Protein AF-A0A973CRM1-F1 (afdb_monomer)

Mean predicted aligned error: 4.82 Å

Structure (mmCIF, N/CA/C/O backbone):
data_AF-A0A973CRM1-F1
#
_entry.id   AF-A0A973CRM1-F1
#
loop_
_atom_site.group_PDB
_atom_site.id
_atom_site.type_symbol
_atom_site.label_atom_id
_atom_site.label_alt_id
_atom_site.label_comp_id
_atom_site.label_asym_id
_atom_site.label_entity_id
_atom_site.label_seq_id
_atom_site.pdbx_PDB_ins_code
_atom_site.Cartn_x
_atom_site.Cartn_y
_atom_site.Cartn_z
_atom_site.occupancy
_atom_site.B_iso_or_equiv
_atom_site.auth_seq_id
_atom_site.auth_comp_id
_atom_site.auth_asym_id
_atom_site.auth_atom_id
_atom_site.pdbx_PDB_model_num
ATOM 1 N N . MET A 1 1 ? 0.501 -9.979 -8.959 1.00 90.75 1 MET A N 1
ATOM 2 C CA . MET A 1 1 ? -0.566 -9.301 -8.193 1.00 90.75 1 MET A CA 1
ATOM 3 C C . MET A 1 1 ? -1.864 -10.057 -8.409 1.00 90.75 1 MET A C 1
ATOM 5 O O . MET A 1 1 ? -2.179 -10.363 -9.556 1.00 90.75 1 MET A O 1
ATOM 9 N N . THR A 1 2 ? -2.584 -10.391 -7.340 1.00 94.94 2 THR A N 1
ATOM 10 C CA . THR A 1 2 ? -3.886 -11.075 -7.420 1.00 94.94 2 THR A CA 1
ATOM 11 C C . THR A 1 2 ? -4.929 -10.308 -6.618 1.00 94.94 2 THR A C 1
ATOM 13 O O . THR A 1 2 ? -4.632 -9.878 -5.505 1.00 94.94 2 THR A O 1
ATOM 16 N N . LEU A 1 3 ? -6.136 -10.173 -7.158 1.00 96.88 3 LEU A N 1
ATOM 17 C CA . LEU A 1 3 ? -7.294 -9.588 -6.485 1.00 96.88 3 LEU A CA 1
ATOM 18 C C . LEU A 1 3 ? -8.355 -10.677 -6.326 1.00 96.88 3 LEU A C 1
ATOM 20 O O . LEU A 1 3 ? -8.736 -11.301 -7.315 1.00 96.88 3 LEU A O 1
ATOM 24 N N . ASP A 1 4 ? -8.776 -10.944 -5.092 1.00 97.25 4 ASP A N 1
ATOM 25 C CA . ASP A 1 4 ? -9.767 -11.980 -4.760 1.00 97.25 4 ASP A CA 1
ATOM 26 C C . ASP A 1 4 ? -9.421 -13.353 -5.362 1.00 97.25 4 ASP A C 1
ATOM 28 O O . ASP A 1 4 ? -10.245 -14.043 -5.958 1.00 97.25 4 ASP A O 1
ATOM 32 N N . GLY A 1 5 ? -8.139 -13.720 -5.268 1.00 94.75 5 GLY A N 1
ATOM 33 C CA . GLY A 1 5 ? -7.596 -14.968 -5.814 1.00 94.75 5 GLY A CA 1
ATOM 34 C C . GLY A 1 5 ? -7.393 -14.978 -7.333 1.00 94.75 5 GLY A C 1
ATOM 35 O O . GLY A 1 5 ? -6.774 -15.903 -7.853 1.00 94.75 5 GLY A O 1
ATOM 36 N N . LYS A 1 6 ? -7.841 -13.949 -8.062 1.00 95.00 6 LYS A N 1
ATOM 37 C CA . LYS A 1 6 ? -7.686 -13.852 -9.519 1.00 95.00 6 LYS A CA 1
ATOM 38 C C . LYS A 1 6 ? -6.436 -13.064 -9.883 1.00 95.00 6 LYS A C 1
ATOM 40 O O . LYS A 1 6 ? -6.210 -11.961 -9.384 1.00 95.00 6 LYS A O 1
ATOM 45 N N . VAL A 1 7 ? -5.621 -13.610 -10.785 1.00 92.69 7 VAL A N 1
ATOM 46 C CA . VAL A 1 7 ? -4.457 -12.901 -11.334 1.00 92.69 7 VAL A CA 1
ATOM 47 C C . VAL A 1 7 ? -4.932 -11.697 -12.141 1.00 92.69 7 VAL A C 1
ATOM 49 O O . VAL A 1 7 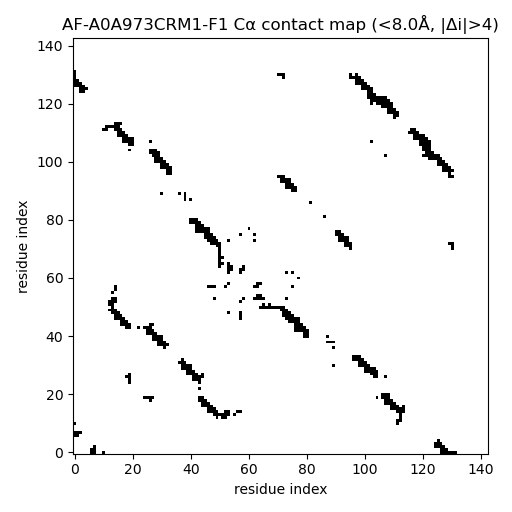? -5.780 -11.818 -13.026 1.00 92.69 7 VAL A O 1
ATOM 52 N N . LEU A 1 8 ? -4.379 -10.525 -11.836 1.00 89.75 8 LEU A N 1
ATOM 53 C CA . LEU A 1 8 ? -4.665 -9.319 -12.602 1.00 89.75 8 LEU A CA 1
ATOM 54 C C . LEU A 1 8 ? -3.885 -9.343 -13.917 1.00 89.75 8 LEU A C 1
ATOM 56 O O . LEU A 1 8 ? -2.675 -9.557 -13.923 1.00 89.75 8 LEU A O 1
ATOM 60 N N . LYS A 1 9 ? -4.582 -9.088 -15.031 1.00 84.69 9 LYS A N 1
ATOM 61 C CA . LYS A 1 9 ? -3.980 -9.057 -16.377 1.00 84.69 9 LYS A CA 1
ATOM 62 C C . LYS A 1 9 ? -2.989 -7.907 -16.558 1.00 84.69 9 LYS A C 1
ATOM 64 O O . LYS A 1 9 ? -2.057 -8.020 -17.340 1.00 84.69 9 LYS A O 1
ATOM 69 N N . THR A 1 10 ? -3.213 -6.792 -15.863 1.00 80.06 10 THR A N 1
ATOM 70 C CA . THR A 1 10 ? -2.265 -5.675 -15.824 1.00 80.06 10 THR A CA 1
ATOM 71 C C . THR A 1 10 ? -1.511 -5.710 -14.504 1.00 80.06 10 THR A C 1
ATOM 73 O O . THR A 1 10 ? -2.127 -5.730 -13.437 1.00 80.06 10 THR A O 1
ATOM 76 N N . LEU A 1 11 ? -0.186 -5.676 -14.592 1.00 84.56 11 LEU A N 1
ATOM 77 C CA . LEU A 1 11 ? 0.708 -5.475 -13.460 1.00 84.56 11 LEU A CA 1
ATOM 78 C C . LEU A 1 11 ? 1.280 -4.050 -13.525 1.00 84.56 11 LEU A C 1
ATOM 80 O O . LEU A 1 11 ? 1.528 -3.583 -14.637 1.00 84.56 11 LEU A O 1
ATOM 84 N N . PRO A 1 12 ? 1.477 -3.375 -12.378 1.00 86.44 12 PRO A N 1
ATOM 85 C CA . PRO A 1 12 ? 2.142 -2.076 -12.344 1.00 86.44 12 PRO A CA 1
ATOM 86 C C . PRO A 1 12 ? 3.594 -2.205 -12.804 1.00 86.44 12 PRO A C 1
ATOM 88 O O . PRO A 1 12 ? 4.301 -3.127 -12.379 1.00 86.44 12 PRO A O 1
ATOM 91 N N . LEU A 1 13 ? 4.042 -1.261 -13.625 1.00 88.12 13 LEU A N 1
ATOM 92 C CA . LEU A 1 13 ? 5.458 -1.057 -13.905 1.00 88.12 13 LEU A CA 1
ATOM 93 C C . LEU A 1 13 ? 6.133 -0.320 -12.743 1.00 88.12 13 LEU A C 1
ATOM 95 O O . LEU A 1 13 ? 7.209 -0.717 -12.297 1.00 88.12 13 LEU A O 1
ATOM 99 N N . ASN A 1 14 ? 5.485 0.725 -12.233 1.00 92.50 14 ASN A N 1
ATOM 100 C CA . ASN A 1 14 ? 6.048 1.682 -11.291 1.00 92.50 14 ASN A CA 1
ATOM 101 C C . ASN A 1 14 ? 5.419 1.539 -9.910 1.00 92.50 14 ASN A C 1
ATOM 103 O O . ASN A 1 14 ? 6.094 1.187 -8.941 1.00 92.50 14 ASN A O 1
ATOM 107 N N . ASP A 1 15 ? 4.129 1.821 -9.795 1.00 93.94 15 ASP A N 1
ATOM 108 C CA . ASP A 1 15 ? 3.473 1.906 -8.500 1.00 93.94 15 ASP A CA 1
ATOM 109 C C . ASP A 1 15 ? 1.968 1.660 -8.579 1.00 93.94 15 ASP A C 1
ATOM 111 O O . ASP A 1 15 ? 1.344 1.621 -9.643 1.00 93.94 15 ASP A O 1
ATOM 115 N N . ILE A 1 16 ? 1.393 1.422 -7.403 1.00 96.00 16 ILE A N 1
ATOM 116 C CA . ILE A 1 16 ? -0.043 1.477 -7.197 1.00 96.00 16 ILE A CA 1
ATOM 117 C C . ILE A 1 16 ? -0.372 2.364 -6.004 1.00 96.00 16 ILE A C 1
ATOM 119 O O . ILE A 1 16 ? 0.334 2.359 -4.990 1.00 96.00 16 ILE A O 1
ATOM 123 N N . LEU A 1 17 ? -1.502 3.055 -6.101 1.00 97.62 17 LEU A N 1
ATOM 124 C CA . LEU A 1 17 ? -2.141 3.739 -4.985 1.00 97.62 17 LEU A CA 1
ATOM 125 C C . LEU A 1 17 ? -3.449 3.033 -4.650 1.00 97.62 17 LEU A C 1
ATOM 127 O O . LEU A 1 17 ? -4.316 2.876 -5.506 1.00 97.62 17 LEU A O 1
ATOM 131 N N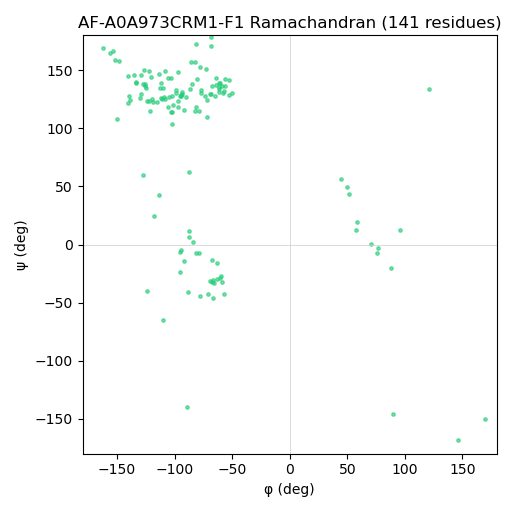 . ILE A 1 18 ? -3.616 2.654 -3.389 1.00 98.25 18 ILE A N 1
ATOM 132 C CA . ILE A 1 18 ? -4.893 2.195 -2.845 1.00 98.25 18 ILE A CA 1
ATOM 133 C C . ILE A 1 18 ? -5.499 3.347 -2.055 1.00 98.25 18 ILE A C 1
ATOM 135 O O . ILE A 1 18 ? -4.892 3.806 -1.089 1.00 98.25 18 ILE A O 1
ATOM 139 N N . ALA A 1 19 ? -6.683 3.810 -2.438 1.00 98.38 19 ALA A N 1
ATOM 140 C CA . ALA A 1 19 ? -7.358 4.908 -1.751 1.00 98.38 19 ALA A CA 1
ATOM 141 C C . ALA A 1 19 ? -8.878 4.828 -1.916 1.00 98.38 19 ALA A C 1
ATOM 143 O O . ALA A 1 19 ? -9.388 4.091 -2.758 1.00 98.38 19 ALA A O 1
ATOM 144 N N . HIS A 1 20 ? -9.611 5.599 -1.122 1.00 98.38 20 HIS A N 1
ATOM 145 C CA . HIS A 1 20 ? -11.006 5.901 -1.412 1.00 98.38 20 HIS A CA 1
ATOM 146 C C . HIS A 1 20 ? -11.101 6.712 -2.715 1.00 98.38 20 HIS A C 1
ATOM 148 O O . HIS A 1 20 ? -10.251 7.564 -2.969 1.00 98.38 20 HIS A O 1
ATOM 154 N N . GLN A 1 21 ? -12.135 6.484 -3.533 1.00 97.31 21 GLN A N 1
ATOM 155 C CA . GLN A 1 21 ? -12.298 7.219 -4.799 1.00 97.31 21 GLN A CA 1
ATOM 156 C C . GLN A 1 21 ? -12.496 8.733 -4.604 1.00 97.31 21 GLN A C 1
ATOM 158 O O . GLN A 1 21 ? -12.138 9.534 -5.462 1.00 97.31 21 GLN A O 1
ATOM 163 N N . ILE A 1 22 ? -13.093 9.107 -3.470 1.00 97.38 22 ILE A N 1
ATOM 164 C CA . ILE A 1 22 ? -13.310 10.491 -3.037 1.00 97.38 22 ILE A CA 1
ATOM 165 C C . ILE A 1 22 ? -12.112 10.915 -2.174 1.00 97.38 22 ILE A C 1
ATOM 167 O O . ILE A 1 22 ? -11.965 10.358 -1.086 1.00 97.38 22 ILE A O 1
ATOM 171 N N . PRO A 1 23 ? -11.299 11.909 -2.583 1.00 94.50 23 PRO A N 1
ATOM 172 C CA . PRO A 1 23 ? -10.104 12.324 -1.837 1.00 94.50 23 PRO A CA 1
ATOM 173 C C . PRO A 1 23 ? -10.383 12.831 -0.417 1.00 94.50 23 PRO A C 1
ATOM 175 O O . PRO A 1 23 ? -9.542 12.694 0.462 1.00 94.50 23 PRO A O 1
ATOM 178 N N . ALA A 1 24 ? -11.568 13.402 -0.189 1.00 96.56 24 ALA A N 1
ATOM 179 C CA . ALA A 1 24 ? -12.006 13.876 1.124 1.00 96.56 24 ALA A CA 1
ATOM 180 C C . ALA A 1 24 ? -12.494 12.747 2.056 1.00 96.56 24 ALA A C 1
ATOM 182 O O . ALA A 1 24 ? -12.794 12.994 3.223 1.00 96.56 24 ALA A O 1
ATOM 183 N N . ALA A 1 25 ? -12.615 11.515 1.555 1.00 97.50 25 ALA A N 1
ATOM 184 C CA . ALA A 1 25 ? -13.081 10.380 2.336 1.00 97.50 25 ALA A CA 1
ATOM 185 C C . ALA A 1 25 ? -11.913 9.545 2.872 1.00 97.50 25 ALA A C 1
ATOM 187 O O . ALA A 1 25 ? -10.861 9.392 2.254 1.00 97.50 25 ALA A O 1
ATOM 188 N N . MET A 1 26 ? -12.136 8.952 4.041 1.00 97.62 26 MET A N 1
ATOM 189 C CA . MET A 1 26 ? -11.131 8.152 4.725 1.00 97.62 26 MET A CA 1
ATOM 190 C C . MET A 1 26 ? -10.896 6.823 4.009 1.00 97.62 26 MET A C 1
ATOM 192 O O . MET A 1 26 ? -11.801 5.996 3.868 1.00 97.62 26 MET A O 1
ATOM 196 N N . SER A 1 27 ? -9.639 6.569 3.662 1.00 98.62 27 SER A N 1
ATOM 197 C CA . SER A 1 27 ? -9.204 5.245 3.243 1.00 98.62 27 SER A CA 1
ATOM 198 C C . SER A 1 27 ? -9.056 4.342 4.460 1.00 98.62 27 SER A C 1
ATOM 200 O O . SER A 1 27 ? -8.462 4.728 5.469 1.00 98.62 27 SER A O 1
ATOM 202 N N . ARG A 1 28 ? -9.598 3.125 4.375 1.00 98.44 28 ARG A N 1
ATOM 203 C CA . ARG A 1 28 ? -9.550 2.141 5.461 1.00 98.44 28 ARG A CA 1
ATOM 204 C C . ARG A 1 28 ? -9.264 0.752 4.914 1.00 98.44 28 ARG A C 1
ATOM 206 O O . ARG A 1 28 ? -10.005 0.238 4.078 1.00 98.44 28 ARG A O 1
ATOM 213 N N . TYR A 1 29 ? -8.223 0.116 5.426 1.00 98.69 29 TYR A N 1
ATOM 214 C CA . TYR A 1 29 ? -7.808 -1.212 4.986 1.00 98.69 29 TYR A CA 1
ATOM 215 C C . TYR A 1 29 ? -7.108 -1.955 6.117 1.00 98.69 29 TYR A C 1
ATOM 217 O O . TYR A 1 29 ? -6.628 -1.351 7.074 1.00 98.69 29 TYR A O 1
ATOM 225 N N . ILE A 1 30 ? -7.071 -3.278 6.019 1.00 98.50 30 ILE A N 1
ATOM 226 C CA . ILE A 1 30 ? -6.184 -4.089 6.846 1.00 98.50 30 ILE A CA 1
ATOM 227 C C . ILE A 1 30 ? -4.940 -4.389 6.023 1.00 98.50 30 ILE A C 1
ATOM 229 O O . ILE A 1 30 ? -5.063 -4.927 4.925 1.00 98.50 30 ILE A O 1
ATOM 233 N N . LEU A 1 31 ? -3.776 -4.033 6.553 1.00 98.00 31 LEU A N 1
ATOM 234 C CA . LEU A 1 31 ? -2.479 -4.377 5.994 1.00 98.00 31 LEU A CA 1
ATOM 235 C C . LEU A 1 31 ? -1.922 -5.576 6.749 1.00 98.00 31 LEU A C 1
ATOM 237 O O . LEU A 1 31 ? -1.903 -5.578 7.978 1.00 98.00 31 LEU A O 1
ATOM 241 N N . GLU A 1 32 ? -1.482 -6.586 6.015 1.00 97.06 32 GLU A N 1
ATOM 242 C CA . GLU A 1 32 ? -0.870 -7.780 6.571 1.00 97.06 32 GLU A CA 1
ATOM 243 C C . GLU A 1 32 ? 0.465 -8.073 5.877 1.00 97.06 32 GLU A C 1
ATOM 245 O O . GLU A 1 32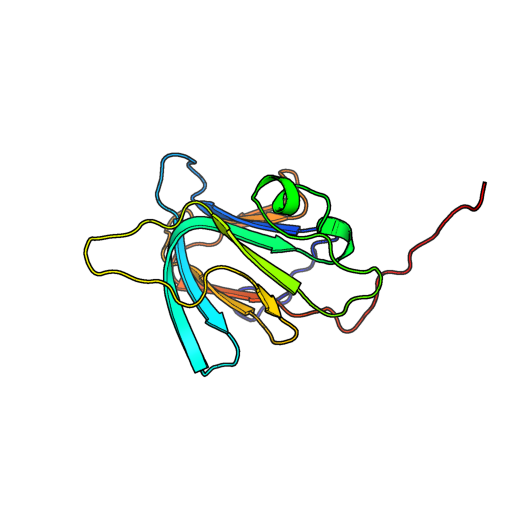 ? 0.564 -8.105 4.646 1.00 97.06 32 GLU A O 1
ATOM 250 N N . LEU A 1 33 ? 1.493 -8.283 6.698 1.00 93.38 33 LEU A N 1
ATOM 251 C CA . LEU A 1 33 ? 2.861 -8.588 6.304 1.00 93.38 33 LEU A CA 1
ATOM 252 C C . LEU A 1 33 ? 3.312 -9.880 7.003 1.00 93.38 33 LEU A C 1
ATOM 254 O O . LEU A 1 33 ? 3.080 -10.091 8.194 1.00 93.38 33 LEU A O 1
ATOM 258 N N . ASN A 1 34 ? 3.970 -10.765 6.252 1.00 84.00 34 ASN A N 1
ATOM 259 C CA . ASN A 1 34 ? 4.598 -11.994 6.764 1.00 84.00 34 ASN A CA 1
ATOM 260 C C . ASN A 1 34 ? 3.657 -12.978 7.482 1.00 84.00 34 ASN A C 1
ATOM 262 O O . ASN A 1 34 ? 4.141 -13.820 8.230 1.00 84.00 34 ASN A O 1
ATOM 266 N N . LYS A 1 35 ? 2.333 -12.894 7.274 1.00 79.31 35 LYS A N 1
ATOM 267 C CA . LYS A 1 35 ? 1.310 -13.682 8.001 1.00 79.31 35 LYS A CA 1
ATOM 268 C C . LYS A 1 35 ? 1.337 -13.509 9.532 1.00 79.31 35 LYS A C 1
ATOM 270 O O . LYS A 1 35 ? 0.717 -14.293 10.243 1.00 79.31 35 LYS A O 1
ATOM 275 N N . GLN A 1 36 ? 2.069 -12.521 10.043 1.00 79.88 36 GLN A N 1
ATOM 276 C CA . GLN A 1 36 ? 2.292 -12.319 11.479 1.00 79.88 36 GLN A CA 1
ATOM 277 C C . GLN A 1 36 ? 1.868 -10.920 11.912 1.00 79.88 36 GLN A C 1
ATOM 279 O O . GLN A 1 36 ? 1.255 -10.752 12.963 1.00 79.88 36 GLN A O 1
ATOM 284 N N . GLU A 1 37 ? 2.152 -9.912 11.089 1.00 90.50 37 GLU A N 1
ATOM 285 C CA . GLU A 1 37 ? 1.838 -8.527 11.403 1.00 90.50 37 GLU A CA 1
ATOM 286 C C . GLU A 1 37 ? 0.596 -8.115 10.632 1.00 90.50 37 GLU A C 1
ATOM 288 O O . GLU A 1 37 ? 0.614 -8.068 9.405 1.00 90.50 37 GLU A O 1
ATOM 293 N N . LYS A 1 38 ? -0.490 -7.835 11.354 1.00 95.50 38 LYS A N 1
ATOM 294 C CA . LYS A 1 38 ? -1.771 -7.427 10.782 1.00 95.50 38 LYS A CA 1
ATOM 295 C C . LYS A 1 38 ? -2.278 -6.184 11.484 1.00 95.50 38 LYS A C 1
ATOM 297 O O . LYS A 1 38 ? -2.412 -6.169 12.704 1.00 95.50 38 LYS A O 1
ATOM 302 N N . GLU A 1 39 ? -2.588 -5.153 10.712 1.00 96.38 39 GLU A N 1
ATOM 303 C CA . GLU A 1 39 ? -2.950 -3.851 11.254 1.00 96.38 39 GLU A CA 1
ATOM 304 C C . GLU A 1 39 ? -4.096 -3.217 10.468 1.00 96.38 39 GLU A C 1
ATOM 306 O O . GLU A 1 39 ? -4.045 -3.098 9.244 1.00 96.38 39 GLU A O 1
ATOM 311 N N . LEU A 1 40 ? -5.149 -2.793 11.174 1.00 97.56 40 LEU A N 1
ATOM 312 C CA . LEU A 1 40 ? -6.198 -1.964 10.590 1.00 97.56 40 LEU A CA 1
ATOM 313 C C . LEU A 1 40 ? -5.704 -0.520 10.513 1.00 97.56 40 LEU A C 1
ATOM 315 O O . LEU A 1 40 ? -5.563 0.131 11.545 1.00 97.56 40 LEU A O 1
ATOM 319 N N . GLN A 1 41 ? -5.540 -0.002 9.302 1.00 97.94 41 GLN A N 1
ATOM 320 C CA . GLN A 1 41 ? -5.086 1.360 9.058 1.00 97.94 41 GLN A CA 1
ATOM 321 C C . GLN A 1 41 ? -6.204 2.251 8.523 1.00 97.94 41 GLN A C 1
ATOM 323 O O . GLN A 1 41 ? -7.145 1.803 7.855 1.00 97.94 41 GLN A O 1
ATOM 328 N N . ARG A 1 42 ? -6.094 3.533 8.870 1.00 98.00 42 ARG A N 1
ATOM 329 C CA . ARG A 1 42 ? -6.960 4.628 8.433 1.00 98.00 42 ARG A CA 1
ATOM 330 C C . ARG A 1 42 ? -6.074 5.788 8.007 1.00 98.00 42 ARG A C 1
ATOM 332 O O . ARG A 1 42 ? -5.101 6.073 8.698 1.00 98.00 42 ARG A O 1
ATOM 339 N N . GLY A 1 43 ? -6.416 6.455 6.917 1.00 97.38 43 GLY A N 1
ATOM 340 C CA . GLY A 1 43 ? -5.663 7.601 6.407 1.00 97.38 43 GLY A CA 1
ATOM 341 C C . GLY A 1 43 ? -6.134 7.989 5.013 1.00 9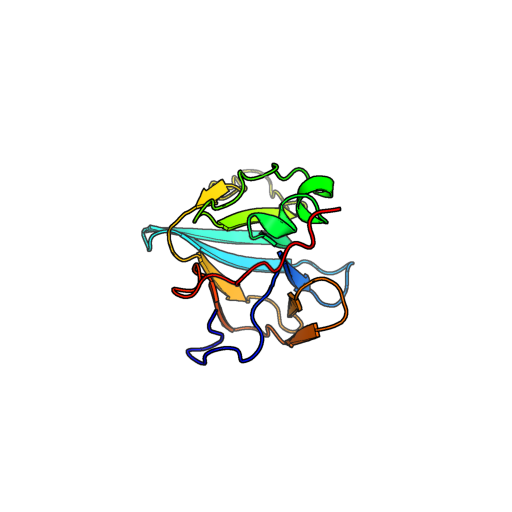7.38 43 GLY A C 1
ATOM 342 O O . GLY A 1 43 ? -7.285 7.729 4.656 1.00 97.38 43 GLY A O 1
ATOM 343 N N . SER A 1 44 ? -5.232 8.540 4.208 1.00 97.94 44 SER A N 1
ATOM 344 C CA . SER A 1 44 ? -5.533 9.009 2.846 1.00 97.94 44 SER A CA 1
ATOM 345 C C . SER A 1 44 ? -5.226 7.976 1.756 1.00 97.94 44 SER A C 1
ATOM 347 O O . SER A 1 44 ? -5.529 8.198 0.587 1.00 97.94 44 SER A O 1
ATOM 349 N N . GLY A 1 45 ? -4.640 6.831 2.118 1.00 98.06 45 GLY A N 1
ATOM 350 C CA . GLY A 1 45 ? -4.372 5.725 1.198 1.00 98.06 45 GLY A CA 1
ATOM 351 C C . GLY A 1 45 ? -3.091 4.962 1.523 1.00 98.06 45 GLY A C 1
ATOM 352 O O . GLY A 1 45 ? -2.501 5.141 2.585 1.00 98.06 45 GLY A O 1
ATOM 353 N N . LEU A 1 46 ? -2.660 4.115 0.593 1.00 98.56 46 LEU A N 1
ATOM 354 C CA . LEU A 1 46 ? -1.448 3.304 0.677 1.00 98.56 46 LEU A CA 1
ATOM 355 C C . LEU A 1 46 ? -0.754 3.266 -0.682 1.00 98.56 46 LEU A C 1
ATOM 357 O O . LEU A 1 46 ? -1.335 2.794 -1.658 1.00 98.56 46 LEU A O 1
ATOM 361 N N . TRP A 1 47 ? 0.497 3.712 -0.723 1.00 98.25 47 TRP A N 1
ATOM 362 C CA . TRP A 1 47 ? 1.380 3.513 -1.866 1.00 98.25 47 TRP A CA 1
ATOM 363 C C . TRP A 1 47 ? 2.062 2.157 -1.786 1.00 98.25 47 TRP A C 1
ATOM 365 O O . TRP A 1 47 ? 2.563 1.796 -0.721 1.00 98.25 47 TRP A O 1
ATOM 375 N N . LEU A 1 48 ? 2.161 1.461 -2.917 1.00 97.25 48 LEU A N 1
ATOM 376 C CA . LEU A 1 48 ? 3.128 0.386 -3.130 1.00 97.25 48 LEU A CA 1
ATOM 377 C C . LEU A 1 48 ? 3.935 0.693 -4.390 1.00 97.25 48 LEU A C 1
ATOM 379 O O . LEU A 1 48 ? 3.359 1.098 -5.392 1.00 97.25 48 LEU A O 1
ATOM 383 N N . SER A 1 49 ? 5.243 0.462 -4.371 1.00 96.06 49 SER A N 1
ATOM 384 C CA . SER A 1 49 ? 6.120 0.803 -5.490 1.00 96.06 49 SER A CA 1
ATOM 385 C C . SER A 1 49 ? 7.187 -0.258 -5.750 1.00 96.06 49 SER A C 1
ATOM 387 O O . SER A 1 49 ? 7.692 -0.914 -4.827 1.00 96.06 49 SER A O 1
ATOM 389 N N . THR A 1 50 ? 7.499 -0.434 -7.031 1.00 94.50 50 THR A N 1
ATOM 390 C CA . THR A 1 50 ? 8.637 -1.198 -7.547 1.00 94.50 50 THR A CA 1
ATOM 391 C C . THR A 1 50 ? 9.910 -0.338 -7.494 1.00 94.50 50 THR A C 1
ATOM 393 O O . THR A 1 50 ? 9.844 0.860 -7.216 1.00 94.50 50 THR A O 1
ATOM 396 N N . PRO A 1 51 ? 11.099 -0.899 -7.784 1.00 94.50 51 PRO A N 1
ATOM 397 C CA . PRO A 1 51 ? 12.297 -0.078 -7.892 1.00 94.50 51 PRO A CA 1
ATOM 398 C C . PRO A 1 51 ? 12.192 1.039 -8.937 1.00 94.50 51 PRO A C 1
ATOM 400 O O . PRO A 1 51 ? 12.581 2.166 -8.643 1.00 94.50 51 PRO A O 1
ATOM 403 N N . SER A 1 52 ? 11.625 0.756 -10.115 1.00 93.31 52 SER A N 1
ATOM 404 C CA . SER A 1 52 ? 11.473 1.746 -11.190 1.00 93.31 52 SER A CA 1
ATOM 405 C C . SER A 1 52 ? 10.491 2.858 -10.830 1.00 93.31 52 SER A C 1
ATOM 407 O O . SER A 1 52 ? 10.709 4.001 -11.212 1.00 93.31 52 SER A O 1
ATOM 409 N N . GLY A 1 53 ? 9.454 2.561 -10.039 1.00 94.81 53 GLY A N 1
ATOM 410 C CA . GLY A 1 53 ? 8.528 3.579 -9.540 1.00 94.81 53 GLY A CA 1
ATOM 411 C C . GLY A 1 53 ? 9.020 4.349 -8.316 1.00 94.81 53 GLY A C 1
ATOM 412 O O . GLY A 1 53 ? 8.376 5.313 -7.908 1.00 94.81 53 GLY A O 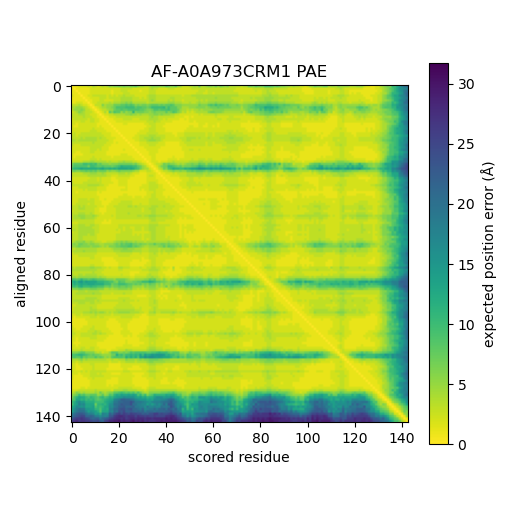1
ATOM 413 N N . SER A 1 54 ? 10.144 3.952 -7.708 1.00 96.69 54 SER A N 1
ATOM 414 C CA . SER A 1 54 ? 10.593 4.511 -6.425 1.00 96.69 54 SER A CA 1
ATOM 415 C C . SER A 1 54 ? 11.026 5.977 -6.487 1.00 96.69 54 SER A C 1
ATOM 417 O O . SER A 1 54 ? 11.176 6.605 -5.442 1.00 96.69 54 SER A O 1
ATOM 419 N N . THR A 1 55 ? 11.212 6.516 -7.693 1.00 96.00 55 THR A N 1
ATOM 420 C CA . THR A 1 55 ? 11.503 7.928 -7.976 1.00 96.00 55 THR A CA 1
ATOM 421 C C . THR A 1 55 ? 10.249 8.747 -8.306 1.00 96.00 55 THR A C 1
ATOM 423 O O . THR A 1 55 ? 10.344 9.963 -8.443 1.00 96.00 55 THR A O 1
ATOM 426 N N . GLY A 1 56 ? 9.087 8.098 -8.439 1.00 93.75 56 GLY A N 1
ATOM 427 C CA . GLY A 1 56 ? 7.815 8.712 -8.817 1.00 93.75 56 GLY A CA 1
ATOM 428 C C . GLY A 1 56 ? 7.003 9.224 -7.626 1.00 93.75 56 GLY A C 1
ATOM 429 O O . GLY A 1 56 ? 7.541 9.769 -6.661 1.00 93.75 56 GLY A O 1
ATOM 430 N N . GLY A 1 57 ? 5.681 9.023 -7.670 1.00 93.62 57 GLY A N 1
ATOM 431 C CA . GLY A 1 57 ? 4.750 9.590 -6.685 1.00 93.62 57 GLY A CA 1
ATOM 432 C C . GLY A 1 57 ? 5.042 9.171 -5.241 1.00 93.62 57 GLY A C 1
ATOM 433 O O . GLY A 1 57 ? 4.861 9.964 -4.315 1.00 93.62 57 GLY A O 1
ATOM 434 N N . ILE A 1 58 ? 5.565 7.957 -5.035 1.00 96.81 58 ILE A N 1
ATOM 435 C CA . ILE A 1 58 ? 5.949 7.492 -3.699 1.00 96.81 58 ILE A CA 1
ATOM 436 C C . ILE A 1 58 ? 7.114 8.299 -3.105 1.00 96.81 58 ILE A C 1
ATOM 438 O O . ILE A 1 58 ? 7.130 8.502 -1.894 1.00 96.81 58 ILE A O 1
ATOM 442 N N . LEU A 1 59 ? 8.057 8.793 -3.921 1.00 97.50 59 LEU A N 1
ATOM 443 C CA . LEU A 1 59 ? 9.168 9.629 -3.451 1.00 97.50 59 LEU A CA 1
ATOM 444 C C . LEU A 1 59 ? 8.642 10.969 -2.942 1.00 97.50 59 LEU A C 1
ATOM 446 O O . LEU A 1 59 ? 8.977 11.381 -1.833 1.00 97.50 59 LEU A O 1
ATOM 450 N N . SER A 1 60 ? 7.746 11.601 -3.706 1.00 96.00 60 SER A N 1
ATOM 451 C CA . SER A 1 60 ? 7.070 12.841 -3.304 1.00 96.00 60 SER A CA 1
ATOM 452 C C . SER A 1 60 ? 6.259 12.680 -2.015 1.00 96.00 60 SER A C 1
ATOM 454 O O . SER A 1 60 ? 6.084 13.642 -1.275 1.00 96.00 60 SER A O 1
ATOM 456 N N . ALA A 1 61 ? 5.789 11.465 -1.719 1.00 95.12 61 ALA A N 1
ATOM 457 C CA . ALA A 1 61 ? 5.063 11.141 -0.494 1.00 95.12 61 ALA A CA 1
ATOM 458 C C . ALA A 1 61 ? 5.971 10.824 0.716 1.00 95.12 61 ALA A C 1
ATOM 460 O O . ALA A 1 61 ? 5.454 10.481 1.779 1.00 95.12 61 ALA A O 1
ATOM 461 N N . GLY A 1 62 ? 7.300 10.917 0.577 1.00 96.56 62 GLY A N 1
ATOM 462 C CA . GLY A 1 62 ? 8.270 10.610 1.638 1.00 96.56 62 GLY A CA 1
ATOM 463 C C . GLY A 1 62 ? 8.842 9.189 1.591 1.00 96.56 62 GLY A C 1
ATOM 464 O O . GLY A 1 62 ? 9.470 8.735 2.550 1.00 96.56 62 GLY A O 1
ATOM 465 N N . GLY A 1 63 ? 8.624 8.467 0.490 1.00 97.19 63 GLY A N 1
ATOM 466 C CA . GLY A 1 63 ? 9.293 7.204 0.198 1.00 97.19 63 GLY A CA 1
ATOM 467 C C . GLY A 1 63 ? 10.783 7.387 -0.092 1.00 97.19 63 GLY A C 1
ATOM 468 O O . GLY A 1 63 ? 11.325 8.489 -0.084 1.00 97.19 63 GLY A O 1
ATOM 469 N N . LYS A 1 64 ? 11.469 6.275 -0.346 1.00 97.94 64 LYS A N 1
ATOM 470 C CA . LYS A 1 64 ? 12.910 6.241 -0.617 1.00 97.94 64 LYS A CA 1
ATOM 471 C C . LYS A 1 64 ? 13.192 5.653 -1.989 1.00 97.94 64 LYS A C 1
ATOM 473 O O . LYS A 1 64 ? 12.558 4.676 -2.386 1.00 97.94 64 LYS A O 1
ATOM 478 N N . ILE A 1 65 ? 14.210 6.185 -2.654 1.00 97.69 65 ILE A N 1
ATOM 479 C CA . ILE A 1 65 ? 14.731 5.605 -3.891 1.00 97.69 65 ILE A CA 1
ATOM 480 C C . ILE A 1 65 ? 15.254 4.195 -3.599 1.00 97.69 65 ILE A C 1
ATOM 482 O O . ILE A 1 65 ? 15.930 3.940 -2.597 1.00 97.69 65 ILE A O 1
ATOM 486 N N . MET A 1 66 ? 14.913 3.261 -4.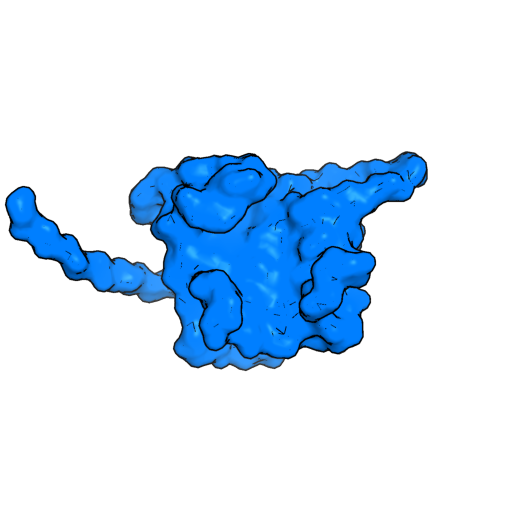474 1.00 96.44 66 MET A N 1
ATOM 487 C CA . MET A 1 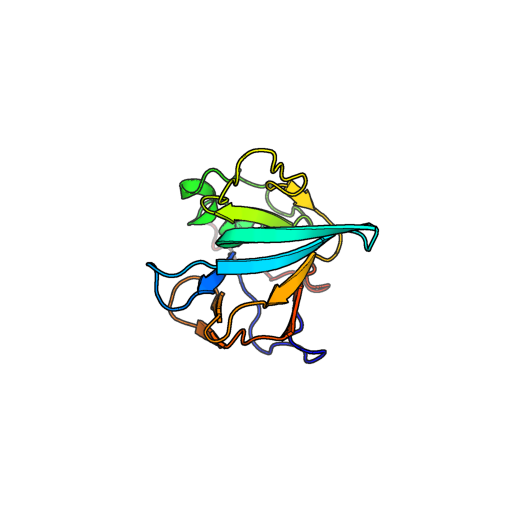66 ? 15.335 1.871 -4.402 1.00 96.44 66 MET A CA 1
ATOM 488 C C . MET A 1 66 ? 16.445 1.622 -5.418 1.00 96.44 66 MET A C 1
ATOM 490 O O . MET A 1 66 ? 16.405 2.131 -6.533 1.00 96.44 66 MET A O 1
ATOM 494 N N . LYS A 1 67 ? 17.422 0.787 -5.050 1.00 93.81 67 LYS A N 1
ATOM 495 C CA . LYS A 1 67 ? 18.465 0.359 -5.988 1.00 93.81 67 LYS A CA 1
ATOM 496 C C . LYS A 1 67 ? 17.838 -0.384 -7.170 1.00 93.81 67 LYS A C 1
ATOM 498 O O . LYS A 1 67 ? 16.964 -1.235 -6.970 1.00 93.81 67 LYS A O 1
ATOM 503 N N . GLU A 1 68 ? 18.346 -0.114 -8.365 1.00 86.19 68 GLU A N 1
ATOM 504 C CA . GLU A 1 68 ? 18.017 -0.869 -9.569 1.00 86.19 68 GLU A CA 1
ATOM 505 C C . GLU A 1 68 ? 18.231 -2.381 -9.361 1.00 86.19 68 GLU A C 1
ATOM 507 O O . GLU A 1 68 ? 19.119 -2.814 -8.620 1.00 86.19 68 GLU A O 1
ATOM 512 N N . GLY A 1 69 ? 17.335 -3.195 -9.923 1.00 84.06 69 GLY A N 1
ATOM 513 C CA . GLY A 1 69 ? 17.328 -4.651 -9.732 1.00 84.06 69 GLY A CA 1
ATOM 514 C C . GLY A 1 69 ? 16.912 -5.136 -8.331 1.00 84.06 69 GLY A C 1
ATOM 515 O O . GLY A 1 69 ? 16.866 -6.342 -8.082 1.00 84.06 69 GLY A O 1
ATOM 516 N N . SER A 1 70 ? 16.577 -4.245 -7.388 1.00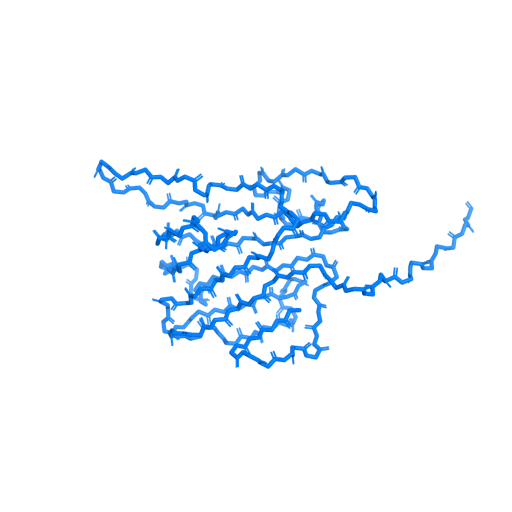 89.94 70 SER A N 1
ATOM 517 C CA . SER A 1 70 ? 16.070 -4.649 -6.071 1.00 89.94 70 SER A CA 1
ATOM 518 C C . SER A 1 70 ? 14.802 -5.501 -6.199 1.00 89.94 70 SER A C 1
ATOM 520 O O . SER A 1 70 ? 13.819 -5.112 -6.817 1.00 89.94 70 SER A O 1
ATOM 522 N N . ARG A 1 71 ? 14.767 -6.649 -5.516 1.00 89.00 71 ARG A N 1
ATOM 523 C CA . ARG A 1 71 ? 13.577 -7.523 -5.469 1.00 89.00 71 ARG A CA 1
ATOM 524 C C . ARG A 1 71 ? 12.590 -7.162 -4.354 1.00 89.00 71 ARG A C 1
ATOM 526 O O . ARG A 1 71 ? 11.721 -7.961 -4.018 1.00 89.00 71 ARG A O 1
ATOM 533 N N . ARG A 1 72 ? 12.769 -6.000 -3.723 1.00 93.69 72 ARG A N 1
ATOM 534 C CA . ARG A 1 72 ? 11.868 -5.497 -2.678 1.00 93.69 72 ARG A CA 1
ATOM 535 C C . ARG A 1 72 ? 10.701 -4.735 -3.299 1.00 93.69 72 ARG A C 1
ATOM 537 O O . ARG A 1 72 ? 10.821 -4.220 -4.402 1.00 93.69 72 ARG A O 1
ATOM 544 N N . ILE A 1 73 ? 9.612 -4.640 -2.553 1.00 94.81 73 ILE A N 1
ATOM 545 C CA . ILE A 1 73 ? 8.494 -3.724 -2.766 1.00 94.81 73 ILE A CA 1
ATOM 546 C C . ILE A 1 73 ? 8.556 -2.701 -1.641 1.00 94.81 73 ILE A C 1
ATOM 548 O O . ILE A 1 73 ? 8.746 -3.078 -0.484 1.00 94.81 73 ILE A O 1
ATOM 552 N N . GLN A 1 74 ? 8.405 -1.423 -1.958 1.00 97.25 74 GLN A N 1
ATOM 553 C CA . GLN A 1 74 ? 8.240 -0.391 -0.943 1.00 97.25 74 GLN A CA 1
ATOM 554 C C . GLN A 1 74 ? 6.754 -0.133 -0.729 1.00 97.25 74 GLN A C 1
ATOM 556 O O . GLN A 1 74 ? 6.044 0.101 -1.699 1.00 97.25 74 GLN A O 1
ATOM 561 N N . TYR A 1 75 ? 6.294 -0.161 0.520 1.00 97.81 75 TYR A N 1
ATOM 562 C CA . TYR A 1 75 ? 4.957 0.304 0.877 1.00 97.81 75 TYR A CA 1
ATOM 563 C C . TYR A 1 75 ? 5.041 1.547 1.757 1.00 97.81 75 TYR A C 1
ATOM 565 O O . TYR A 1 75 ? 5.972 1.670 2.556 1.00 97.81 75 TYR A O 1
ATOM 573 N N . LEU A 1 76 ? 4.073 2.449 1.619 1.00 98.44 76 LEU A N 1
ATOM 574 C CA . LEU A 1 76 ? 4.008 3.688 2.386 1.00 98.44 76 LEU A CA 1
ATOM 575 C C . LEU A 1 76 ? 2.548 4.132 2.595 1.00 98.44 76 LEU A C 1
ATOM 577 O O . LEU A 1 76 ? 1.899 4.572 1.641 1.00 98.44 76 LEU A O 1
ATOM 581 N N . PRO A 1 77 ? 2.002 4.013 3.818 1.00 98.25 77 PRO A N 1
ATOM 582 C CA . PRO A 1 77 ? 0.711 4.598 4.163 1.00 98.25 77 PRO A CA 1
ATOM 583 C C . PRO A 1 77 ? 0.728 6.127 4.018 1.00 98.25 77 PRO A C 1
ATOM 585 O O . PRO A 1 77 ? 1.684 6.779 4.433 1.00 98.25 77 PRO A O 1
ATOM 588 N N . ARG A 1 78 ? -0.343 6.710 3.473 1.00 96.25 78 ARG A N 1
ATOM 589 C CA . ARG A 1 78 ? -0.520 8.165 3.363 1.00 96.25 78 ARG A CA 1
ATOM 590 C C . ARG A 1 78 ? -1.296 8.708 4.552 1.00 96.25 78 ARG A C 1
ATOM 592 O O . ARG A 1 78 ? -2.390 8.217 4.828 1.00 96.25 78 ARG A O 1
ATOM 599 N N . GLU A 1 79 ? -0.757 9.757 5.178 1.00 96.00 79 GLU A N 1
ATOM 600 C CA . GLU A 1 79 ? -1.457 10.597 6.166 1.00 96.00 79 GLU A CA 1
ATOM 601 C C . GLU A 1 79 ? -2.252 9.749 7.176 1.00 96.00 79 GLU A C 1
ATOM 603 O O . GLU A 1 79 ? -3.476 9.845 7.285 1.00 96.00 79 GLU A O 1
ATOM 608 N N . LEU A 1 80 ? -1.555 8.832 7.857 1.00 96.88 80 LEU A N 1
ATOM 609 C CA . LEU A 1 80 ? -2.179 7.943 8.835 1.00 96.88 80 LEU A CA 1
ATOM 610 C C . LEU A 1 80 ? -2.968 8.755 9.868 1.00 96.88 80 LEU A C 1
ATOM 612 O O . LEU A 1 80 ? -2.447 9.678 10.488 1.00 96.88 80 LEU A O 1
ATOM 616 N N . TYR A 1 81 ? -4.225 8.378 10.070 1.00 96.75 81 TYR A N 1
ATOM 617 C CA . TYR A 1 81 ? -5.093 8.980 11.068 1.00 96.75 81 TYR A CA 1
ATOM 618 C C . TYR A 1 81 ? -4.805 8.371 12.441 1.00 96.75 81 TYR A C 1
ATOM 620 O O . TYR A 1 81 ? -5.013 7.169 12.646 1.00 96.75 81 TYR A O 1
ATOM 628 N N . TYR A 1 82 ? -4.372 9.203 13.387 1.00 94.75 82 TYR A N 1
ATOM 629 C CA . TYR A 1 82 ? -4.083 8.809 14.764 1.00 94.75 82 TYR A CA 1
ATOM 630 C C . TYR A 1 82 ? -5.219 9.245 15.689 1.00 94.75 82 TYR A C 1
ATOM 632 O O . TYR A 1 82 ? -5.433 10.434 15.917 1.00 94.75 82 TYR A O 1
ATOM 640 N N . LYS A 1 83 ? -5.939 8.276 16.261 1.00 90.19 83 LYS A N 1
ATOM 641 C CA . LYS A 1 83 ? -6.778 8.532 17.437 1.00 90.19 83 LYS A CA 1
ATOM 642 C C . LYS A 1 83 ? -5.886 8.598 18.684 1.00 90.19 83 LYS A C 1
ATOM 644 O O . LYS A 1 83 ? -4.843 7.951 18.721 1.00 90.19 83 LYS A O 1
ATOM 649 N N . SER A 1 84 ? -6.298 9.331 19.720 1.00 89.75 84 SER A N 1
ATOM 650 C CA . SER A 1 84 ? -5.590 9.330 21.012 1.00 89.75 84 SER A CA 1
ATOM 651 C C . SER A 1 84 ? -5.338 7.898 21.511 1.00 89.75 84 SER A C 1
ATOM 653 O O . SER A 1 84 ? -6.243 7.060 21.476 1.00 89.75 84 SER A O 1
ATOM 655 N N . GLY A 1 85 ? -4.094 7.612 21.907 1.00 84.75 85 GLY A N 1
ATOM 656 C CA . GLY A 1 85 ? -3.633 6.285 22.336 1.00 84.75 85 GLY A CA 1
ATOM 657 C C . GLY A 1 85 ? -3.387 5.271 21.210 1.00 84.75 85 GLY A C 1
ATOM 658 O O . GLY A 1 85 ? -2.927 4.164 21.481 1.00 84.75 85 GLY A O 1
ATOM 659 N N . GLN A 1 86 ? -3.661 5.614 19.947 1.00 89.81 86 GLN A N 1
ATOM 660 C CA . GLN A 1 86 ? -3.408 4.731 18.813 1.00 89.81 86 GLN A CA 1
ATOM 661 C C . GLN A 1 86 ? -1.970 4.883 18.309 1.00 89.81 86 GLN A C 1
ATOM 663 O O . GLN A 1 86 ? -1.491 5.987 18.062 1.00 89.81 86 GLN A O 1
ATOM 668 N N . SER A 1 87 ? -1.305 3.753 18.078 1.00 92.56 87 SER A N 1
ATOM 669 C CA . SER A 1 87 ? -0.025 3.689 17.375 1.00 92.56 87 SER A CA 1
ATOM 670 C C . SER A 1 87 ? -0.119 2.699 16.219 1.00 92.56 87 SER A C 1
ATOM 672 O O . SER A 1 87 ? -0.888 1.739 16.276 1.00 92.56 87 SER A O 1
ATOM 674 N N . TYR A 1 88 ? 0.652 2.960 15.166 1.00 95.12 88 TYR A N 1
ATOM 675 C CA . TYR A 1 88 ? 0.810 2.057 14.032 1.00 95.12 88 TYR A CA 1
ATOM 676 C C . TYR A 1 88 ? 2.238 1.516 14.008 1.00 95.12 88 TYR A C 1
ATOM 678 O O . TYR A 1 88 ? 3.203 2.277 14.158 1.00 95.12 88 TYR A O 1
ATOM 686 N N . LYS A 1 89 ? 2.370 0.209 13.793 1.00 94.69 89 LYS A N 1
ATOM 687 C CA . LYS A 1 89 ? 3.645 -0.481 13.586 1.00 94.69 89 LYS A CA 1
ATOM 688 C C . LYS A 1 89 ? 4.021 -0.483 12.106 1.00 94.69 89 LYS A C 1
ATOM 690 O O . LYS A 1 89 ? 5.168 -0.204 11.766 1.00 94.69 89 LYS A O 1
ATOM 695 N N . LEU A 1 90 ? 3.051 -0.710 11.216 1.00 95.75 90 LEU A N 1
ATOM 696 C CA . LEU A 1 90 ? 3.281 -0.862 9.776 1.00 95.75 90 LEU A CA 1
ATOM 697 C C . LEU A 1 90 ? 3.274 0.490 9.045 1.00 95.75 90 LEU A C 1
ATOM 699 O O . LEU A 1 90 ? 2.428 0.755 8.195 1.00 95.75 90 LEU A O 1
ATOM 703 N N . LYS A 1 91 ? 4.214 1.380 9.374 1.00 96.12 91 LYS A N 1
ATOM 704 C CA . LYS A 1 91 ? 4.240 2.774 8.870 1.00 96.12 91 LYS A CA 1
ATOM 705 C C . LYS A 1 91 ? 4.970 2.976 7.537 1.00 96.12 91 LYS A C 1
ATOM 707 O O . LYS A 1 91 ? 5.143 4.109 7.104 1.00 96.12 91 LYS A O 1
ATOM 712 N N . GLY A 1 92 ? 5.386 1.894 6.892 1.00 96.38 92 GLY A N 1
ATOM 713 C CA . GLY A 1 92 ? 6.119 1.921 5.630 1.00 96.38 92 GLY A CA 1
ATOM 714 C C . GLY A 1 92 ? 7.477 1.242 5.746 1.00 96.38 92 GLY A C 1
ATOM 715 O O . GLY A 1 92 ? 8.215 1.452 6.708 1.00 96.38 92 GLY A O 1
ATOM 716 N N . ALA A 1 93 ? 7.799 0.396 4.771 1.00 96.38 93 ALA A N 1
ATOM 717 C CA . ALA A 1 93 ? 9.072 -0.312 4.698 1.00 96.38 93 ALA A CA 1
ATOM 718 C C . ALA A 1 93 ? 9.323 -0.851 3.286 1.00 96.38 93 ALA A C 1
ATOM 720 O O . ALA A 1 93 ? 8.426 -0.905 2.443 1.00 96.38 93 ALA A O 1
ATOM 721 N N . MET A 1 94 ? 10.550 -1.319 3.052 1.00 96.19 94 MET A N 1
ATOM 722 C CA . MET A 1 94 ? 10.886 -2.135 1.889 1.00 96.19 94 MET A CA 1
ATOM 723 C C . MET A 1 94 ? 10.863 -3.612 2.277 1.00 96.19 94 MET A C 1
ATOM 725 O O . MET A 1 94 ? 11.667 -4.051 3.099 1.00 96.19 94 MET A O 1
ATOM 729 N N . VAL A 1 95 ? 9.985 -4.393 1.657 1.00 94.56 95 VAL A N 1
ATOM 730 C CA . VAL A 1 95 ? 9.738 -5.798 2.004 1.00 94.56 95 VAL A CA 1
ATOM 731 C C . VAL A 1 95 ? 9.982 -6.713 0.811 1.00 94.56 95 VAL A C 1
ATOM 733 O O . VAL A 1 95 ? 9.811 -6.312 -0.335 1.00 94.56 95 VAL A O 1
ATOM 736 N N . ARG A 1 96 ? 10.411 -7.953 1.060 1.00 92.44 96 ARG A N 1
ATOM 737 C CA . ARG A 1 96 ? 10.474 -9.007 0.024 1.00 92.44 96 ARG A CA 1
ATOM 738 C C . ARG A 1 96 ? 9.242 -9.901 0.028 1.00 92.44 96 ARG A C 1
ATOM 740 O O . ARG A 1 96 ? 8.929 -10.534 -0.975 1.00 92.44 96 ARG A O 1
ATOM 747 N N . ASN A 1 97 ? 8.581 -9.960 1.172 1.00 90.62 97 ASN A N 1
ATOM 748 C CA . ASN A 1 97 ? 7.481 -10.866 1.403 1.00 90.62 97 ASN A CA 1
ATOM 749 C C . ASN A 1 97 ? 6.183 -10.281 0.833 1.00 90.62 97 ASN A C 1
ATOM 751 O O . ASN A 1 97 ? 6.077 -9.061 0.676 1.00 90.62 97 ASN A O 1
ATOM 755 N N . PRO A 1 98 ? 5.198 -11.140 0.532 1.00 92.88 98 PRO A N 1
ATOM 756 C CA . PRO A 1 98 ? 3.915 -10.695 0.021 1.00 92.88 98 PRO A CA 1
ATOM 757 C C . PRO A 1 98 ? 3.225 -9.736 0.991 1.00 92.88 98 PRO A C 1
ATOM 759 O O . PRO A 1 98 ? 3.158 -9.999 2.193 1.00 92.88 98 PRO A O 1
ATOM 762 N N . LEU A 1 99 ? 2.671 -8.662 0.440 1.00 95.25 99 LEU A N 1
ATOM 763 C CA . LEU A 1 99 ? 1.766 -7.757 1.132 1.00 95.25 99 LEU A CA 1
ATOM 764 C C . LEU A 1 99 ? 0.335 -8.188 0.839 1.00 95.25 99 LEU A C 1
ATOM 766 O O . LEU A 1 99 ? -0.042 -8.347 -0.326 1.00 95.25 99 LEU A O 1
ATOM 770 N N . ILE A 1 100 ? -0.457 -8.362 1.892 1.00 97.56 100 ILE A N 1
ATOM 771 C CA . ILE A 1 100 ? -1.891 -8.612 1.786 1.00 97.56 100 ILE A CA 1
ATOM 772 C C . ILE A 1 100 ? -2.623 -7.369 2.270 1.00 97.56 100 ILE A C 1
ATOM 774 O O . ILE A 1 100 ? -2.377 -6.875 3.368 1.00 97.56 100 ILE A O 1
ATOM 778 N N . ILE A 1 101 ? -3.524 -6.857 1.443 1.00 98.44 101 ILE A N 1
ATOM 779 C CA . ILE A 1 101 ? -4.340 -5.694 1.751 1.00 98.44 101 ILE A CA 1
ATOM 780 C C . ILE A 1 101 ? -5.792 -6.119 1.627 1.00 98.44 101 ILE A C 1
ATOM 782 O O . ILE A 1 101 ? -6.206 -6.594 0.574 1.00 98.44 101 ILE A O 1
ATOM 786 N N . GLN A 1 102 ? -6.575 -5.942 2.687 1.00 98.62 102 GLN A N 1
ATOM 787 C CA . GLN A 1 102 ? -8.019 -6.140 2.640 1.00 98.62 102 GLN A CA 1
ATOM 788 C C . GLN A 1 102 ? -8.735 -4.798 2.724 1.00 98.62 102 GLN A C 1
ATOM 790 O O . GLN A 1 102 ? -8.556 -4.053 3.692 1.00 98.62 102 GLN A O 1
ATOM 795 N N . SER A 1 103 ? -9.603 -4.516 1.758 1.00 98.75 103 SER A N 1
ATOM 796 C CA . SER A 1 103 ? -10.409 -3.301 1.764 1.00 98.75 103 SER A CA 1
ATOM 797 C C . SER A 1 103 ? -11.435 -3.311 2.895 1.00 98.75 103 SER A C 1
ATOM 799 O O . SER A 1 103 ? -12.148 -4.294 3.123 1.00 98.75 103 SER A O 1
ATOM 801 N N . LYS A 1 104 ? -11.559 -2.173 3.579 1.00 98.69 104 LYS A N 1
ATOM 802 C CA . LYS A 1 104 ? -12.690 -1.844 4.458 1.00 98.69 104 LYS A CA 1
ATOM 803 C C . LYS A 1 104 ? -13.439 -0.608 3.947 1.00 98.69 104 LYS A C 1
ATOM 805 O O . LYS A 1 104 ? -14.093 0.072 4.734 1.00 98.69 104 LYS A O 1
ATOM 810 N N . MET A 1 105 ? -13.348 -0.333 2.645 1.00 98.44 105 MET A N 1
ATOM 811 C CA . MET A 1 105 ? -14.005 0.781 1.956 1.00 98.44 105 MET A CA 1
ATOM 812 C C . MET A 1 105 ? -15.083 0.244 1.020 1.00 98.44 105 MET A C 1
ATOM 814 O O . MET A 1 105 ? -14.839 -0.736 0.328 1.00 98.44 105 MET A O 1
ATOM 818 N N . ARG A 1 106 ? -16.254 0.886 0.944 1.00 97.56 106 ARG A N 1
ATOM 819 C CA . ARG A 1 106 ? -17.266 0.533 -0.072 1.00 97.56 106 ARG A CA 1
ATOM 820 C C . ARG A 1 106 ? -16.818 0.959 -1.472 1.00 97.56 106 ARG A C 1
ATOM 822 O O . ARG A 1 106 ? -16.901 0.164 -2.402 1.00 97.56 106 ARG A O 1
ATOM 829 N N . GLU A 1 107 ? -16.260 2.162 -1.571 1.00 98.12 107 GLU A N 1
ATOM 830 C CA . GLU A 1 107 ? -15.816 2.796 -2.817 1.00 98.12 107 GLU A CA 1
ATOM 831 C C . GLU A 1 107 ? -14.286 2.962 -2.853 1.00 98.12 107 GLU A C 1
ATOM 833 O O . GLU A 1 107 ? -13.742 4.016 -3.192 1.00 98.12 107 GLU A O 1
ATOM 838 N N . GLY A 1 108 ? -13.573 1.919 -2.420 1.00 98.44 108 GLY A N 1
ATOM 839 C CA . GLY A 1 108 ? -12.120 1.855 -2.543 1.00 98.44 108 GLY A CA 1
ATOM 840 C C . GLY A 1 108 ? -11.697 1.624 -3.990 1.00 98.44 108 GLY A C 1
ATOM 841 O O . GLY A 1 108 ? -12.407 0.969 -4.750 1.00 98.44 108 GLY A O 1
ATOM 842 N N . MET A 1 109 ? -10.519 2.119 -4.351 1.00 98.06 109 MET A N 1
ATOM 843 C CA . MET A 1 109 ? -9.924 1.995 -5.677 1.00 98.06 109 MET A CA 1
ATOM 844 C C . MET A 1 109 ? -8.446 1.620 -5.570 1.00 98.06 109 MET A C 1
ATOM 846 O O . MET A 1 109 ? -7.742 2.066 -4.663 1.00 98.06 109 MET A O 1
ATOM 850 N N . ILE A 1 110 ? -7.979 0.820 -6.527 1.00 97.62 110 ILE A N 1
ATOM 851 C CA . ILE A 1 110 ? -6.561 0.610 -6.828 1.00 97.62 110 ILE A CA 1
ATOM 852 C C . ILE A 1 110 ? -6.261 1.365 -8.120 1.00 97.62 110 ILE A C 1
ATOM 854 O O . ILE A 1 110 ? -6.832 1.040 -9.161 1.00 97.62 110 ILE A O 1
ATOM 858 N N . TYR A 1 111 ? -5.366 2.340 -8.060 1.00 96.25 111 TYR A N 1
ATOM 859 C CA . TYR A 1 111 ? -4.831 3.071 -9.207 1.00 96.25 111 TYR A CA 1
ATOM 860 C C . TYR A 1 111 ? -3.477 2.471 -9.580 1.00 96.25 111 TYR A C 1
ATOM 862 O O . TYR A 1 111 ? -2.673 2.212 -8.688 1.00 96.25 111 TYR A O 1
ATOM 870 N N . ILE A 1 112 ? -3.248 2.206 -10.864 1.00 94.50 112 ILE A N 1
ATOM 871 C CA . ILE A 1 112 ? -2.063 1.507 -11.375 1.00 94.50 112 ILE A CA 1
ATOM 872 C C . ILE A 1 112 ? -1.316 2.440 -12.322 1.00 94.50 112 ILE A C 1
ATOM 874 O O . ILE A 1 112 ? -1.898 2.871 -13.320 1.00 94.50 112 ILE A O 1
ATOM 878 N N . ASP A 1 113 ? -0.039 2.696 -12.024 1.00 92.56 113 ASP A N 1
ATOM 879 C CA . ASP A 1 113 ? 0.854 3.566 -12.801 1.00 92.56 113 ASP A CA 1
ATOM 880 C C . ASP A 1 113 ? 0.215 4.936 -13.106 1.00 92.56 113 ASP A C 1
ATOM 882 O O . ASP A 1 113 ? 0.158 5.399 -14.247 1.00 92.56 113 ASP A O 1
ATOM 886 N N . GLY A 1 114 ? -0.326 5.571 -12.063 1.00 84.69 114 GLY A N 1
ATOM 887 C CA . GLY A 1 114 ? -1.088 6.815 -12.169 1.00 84.69 114 GLY A CA 1
ATOM 888 C C . GLY A 1 114 ? -2.591 6.597 -12.378 1.00 84.69 114 GLY A C 1
ATOM 889 O O . GLY A 1 114 ? -3.198 5.695 -11.804 1.00 84.69 114 GLY A O 1
ATOM 890 N N . SER A 1 115 ? -3.233 7.482 -13.145 1.00 76.44 115 SER A N 1
ATOM 891 C CA . SER A 1 115 ? -4.702 7.570 -13.228 1.00 76.44 115 SER A CA 1
ATOM 892 C C . SER A 1 115 ? -5.335 6.741 -14.350 1.00 76.44 115 SER A C 1
ATOM 894 O O . SER A 1 115 ? -6.549 6.528 -14.341 1.00 76.44 115 SER A O 1
ATOM 896 N N . HIS A 1 116 ? -4.541 6.262 -15.312 1.00 76.75 116 HIS A N 1
ATOM 897 C CA . HIS A 1 116 ? -5.049 5.653 -16.545 1.00 76.75 116 HIS A CA 1
ATOM 898 C C . HIS A 1 116 ? -5.735 4.302 -16.324 1.00 76.75 116 HIS A C 1
ATOM 900 O O . HIS A 1 116 ? -6.670 3.956 -17.047 1.00 76.75 116 HIS A O 1
ATOM 906 N N . LYS A 1 117 ? -5.296 3.534 -15.322 1.00 90.00 117 LYS A N 1
ATOM 907 C CA . LYS A 1 117 ? -5.890 2.243 -14.974 1.00 90.00 117 LYS A CA 1
ATOM 908 C C . LYS A 1 117 ? -6.319 2.242 -13.519 1.00 90.00 117 LYS A C 1
ATOM 910 O O . LYS A 1 117 ? -5.515 2.457 -12.618 1.00 90.00 117 LYS A O 1
ATOM 915 N N . LYS A 1 118 ? -7.602 1.957 -13.302 1.00 93.81 118 LYS A N 1
ATOM 916 C CA . LYS A 1 118 ? -8.207 1.881 -11.976 1.00 93.81 118 LYS A CA 1
ATOM 917 C C . LYS A 1 118 ? -9.067 0.632 -11.846 1.00 93.81 118 LYS A C 1
ATOM 919 O O . LYS A 1 118 ? -9.771 0.262 -12.783 1.00 93.81 118 LYS A O 1
ATOM 924 N N . ILE A 1 119 ? -8.998 -0.015 -10.691 1.00 95.81 119 ILE A N 1
ATOM 925 C CA . ILE A 1 119 ? -9.754 -1.226 -10.366 1.00 95.81 119 ILE A CA 1
ATOM 926 C C . ILE A 1 119 ? -10.539 -0.957 -9.087 1.00 95.81 119 ILE A C 1
ATOM 928 O O . ILE A 1 119 ? -9.987 -0.406 -8.133 1.00 95.81 119 ILE A O 1
ATOM 932 N N . ALA A 1 120 ? -11.814 -1.342 -9.063 1.00 97.31 120 ALA A N 1
ATOM 933 C CA . ALA A 1 120 ? -12.614 -1.274 -7.848 1.00 97.31 120 ALA A CA 1
ATOM 934 C C . ALA A 1 120 ? -12.004 -2.168 -6.759 1.00 97.31 120 ALA A C 1
ATOM 936 O O . ALA A 1 120 ? -11.642 -3.319 -6.998 1.00 97.31 120 ALA A O 1
ATOM 937 N N . PHE A 1 121 ? -11.903 -1.622 -5.555 1.00 98.06 121 PHE A N 1
ATOM 938 C CA . PHE A 1 121 ? -11.394 -2.290 -4.366 1.00 98.06 121 PHE A CA 1
ATOM 939 C C . PHE A 1 121 ? -12.411 -2.153 -3.237 1.00 98.06 121 PHE A C 1
ATOM 941 O O . PHE A 1 121 ? -12.173 -1.545 -2.188 1.00 98.06 121 PHE A O 1
ATOM 948 N N . SER A 1 122 ? -13.597 -2.687 -3.513 1.00 97.81 122 SER A N 1
ATOM 949 C CA . SER A 1 122 ? -14.772 -2.624 -2.652 1.00 97.81 122 SER A CA 1
ATOM 950 C C . SER A 1 122 ? -14.604 -3.443 -1.377 1.00 97.81 122 SER A C 1
ATOM 952 O O . SER A 1 122 ? -13.650 -4.207 -1.213 1.00 97.81 122 SER A O 1
ATOM 954 N N . PHE A 1 123 ? -15.548 -3.284 -0.456 1.00 98.50 123 PHE A N 1
ATOM 955 C CA . PHE A 1 123 ? -15.443 -3.814 0.894 1.00 98.50 123 PHE A CA 1
ATOM 956 C C . PHE A 1 123 ? -15.228 -5.329 0.884 1.00 98.50 123 PHE A C 1
ATOM 958 O O . PHE A 1 123 ? -15.948 -6.060 0.214 1.00 98.50 123 PHE A O 1
ATOM 965 N N . GLY A 1 124 ? -14.250 -5.797 1.658 1.00 98.38 124 GLY A N 1
ATOM 966 C CA . GLY A 1 124 ? -13.933 -7.218 1.768 1.00 98.38 124 GLY A CA 1
ATOM 967 C C . GLY A 1 124 ? -12.936 -7.725 0.730 1.00 98.38 124 GLY A C 1
ATOM 968 O O . GLY A 1 124 ? -12.275 -8.717 1.038 1.00 98.38 124 GLY A O 1
ATOM 969 N N . SER A 1 125 ? -12.758 -7.022 -0.398 1.00 98.50 125 SER A N 1
ATOM 970 C CA . SER A 1 125 ? -11.800 -7.403 -1.446 1.00 98.50 125 SER A CA 1
ATOM 971 C C . SER A 1 125 ? -10.387 -7.532 -0.882 1.00 98.50 125 SER A C 1
ATOM 973 O O . SER A 1 125 ? -9.975 -6.739 -0.025 1.00 98.50 125 SER A O 1
ATOM 975 N N . VAL A 1 126 ? -9.634 -8.509 -1.378 1.00 98.50 126 VAL A N 1
ATOM 976 C CA . VAL A 1 126 ? -8.283 -8.833 -0.919 1.00 98.50 126 VAL A CA 1
ATOM 977 C C . VAL A 1 126 ? -7.301 -8.727 -2.075 1.00 98.50 126 VAL A C 1
ATOM 979 O O . VAL A 1 126 ? -7.325 -9.516 -3.020 1.00 98.50 126 VAL A O 1
ATOM 982 N N . LEU A 1 127 ? -6.389 -7.768 -1.966 1.00 97.88 127 LEU A N 1
ATOM 983 C CA . LEU A 1 127 ? -5.257 -7.615 -2.860 1.00 97.88 127 LEU A CA 1
ATOM 984 C C . LEU A 1 127 ? -4.037 -8.306 -2.253 1.00 97.88 127 LEU A C 1
ATOM 986 O O . LEU A 1 127 ? -3.640 -8.016 -1.127 1.00 97.88 127 LEU A O 1
ATOM 990 N N . ARG A 1 128 ? -3.400 -9.175 -3.031 1.00 96.44 128 ARG A N 1
ATOM 991 C CA . ARG A 1 128 ? -2.077 -9.720 -2.731 1.00 96.44 128 ARG A CA 1
ATOM 992 C C . ARG A 1 128 ? -1.065 -9.175 -3.726 1.00 96.44 128 ARG A C 1
ATOM 994 O O . ARG A 1 128 ? -1.211 -9.332 -4.945 1.00 96.44 128 ARG A O 1
ATOM 1001 N N . VAL A 1 129 ? -0.011 -8.575 -3.188 1.00 94.12 129 VAL A N 1
ATOM 1002 C CA . VAL A 1 129 ? 1.090 -7.998 -3.955 1.00 94.12 129 VAL A CA 1
ATOM 1003 C C . VAL A 1 129 ? 2.381 -8.694 -3.568 1.00 94.12 129 VAL A C 1
ATOM 1005 O O . VAL A 1 129 ? 2.754 -8.758 -2.404 1.00 94.12 129 VAL A O 1
ATOM 1008 N N . GLU A 1 130 ? 3.065 -9.221 -4.568 1.00 90.25 130 GLU A N 1
ATOM 1009 C CA . GLU A 1 130 ? 4.377 -9.839 -4.448 1.00 90.25 130 GLU A CA 1
ATOM 1010 C C . GLU A 1 130 ? 5.135 -9.601 -5.752 1.00 90.25 130 GLU A C 1
ATOM 1012 O O . GLU A 1 130 ? 4.521 -9.315 -6.790 1.00 90.25 130 GLU A O 1
ATOM 1017 N N . LYS A 1 131 ? 6.467 -9.679 -5.703 1.00 83.50 131 LYS A N 1
ATOM 1018 C CA . LYS A 1 131 ? 7.288 -9.484 -6.897 1.00 83.50 131 LYS A CA 1
ATOM 1019 C C . LYS A 1 131 ? 6.936 -10.561 -7.922 1.00 83.50 131 LYS A C 1
ATOM 1021 O O . LYS A 1 131 ? 6.917 -11.746 -7.603 1.00 83.50 131 LYS A O 1
ATOM 1026 N N . SER A 1 13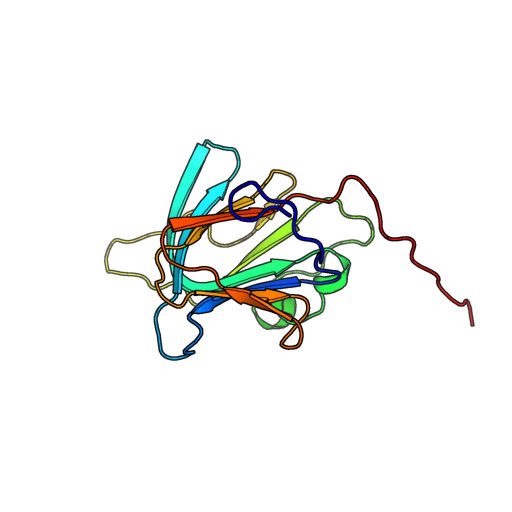2 ? 6.694 -10.135 -9.163 1.00 73.50 132 SER A N 1
ATOM 1027 C CA . SER A 1 132 ? 6.524 -11.062 -10.281 1.00 73.50 132 SER A CA 1
ATOM 1028 C C . SER A 1 132 ? 7.754 -11.972 -10.398 1.00 73.50 132 SER A C 1
ATOM 1030 O O . SER A 1 132 ? 8.879 -11.454 -10.333 1.00 73.50 132 SER A O 1
ATOM 1032 N N . PRO A 1 133 ? 7.570 -13.289 -10.615 1.00 65.12 133 PRO A N 1
ATOM 1033 C CA . PRO A 1 133 ? 8.679 -14.194 -10.897 1.00 65.12 133 PRO A CA 1
ATOM 1034 C C . PRO A 1 133 ? 9.396 -13.850 -12.209 1.00 65.12 133 PRO A C 1
ATOM 1036 O O . PRO A 1 133 ? 10.503 -14.320 -12.428 1.00 65.12 133 PRO A O 1
ATOM 1039 N N . HIS A 1 134 ? 8.773 -13.039 -13.068 1.00 61.00 134 HIS A N 1
ATOM 1040 C CA . HIS A 1 134 ? 9.316 -12.618 -14.354 1.00 61.00 134 HIS A CA 1
ATOM 1041 C C . HIS A 1 134 ? 9.784 -11.166 -14.226 1.00 61.00 134 HIS A C 1
ATOM 1043 O O . HIS A 1 134 ? 9.027 -10.300 -13.765 1.00 61.00 134 HIS A O 1
ATOM 1049 N N . ASP A 1 135 ? 11.035 -10.907 -14.591 1.00 60.50 135 ASP A N 1
ATOM 1050 C CA . ASP A 1 135 ? 11.563 -9.551 -14.692 1.00 60.50 135 ASP A CA 1
ATOM 1051 C C . ASP A 1 135 ? 11.125 -8.922 -16.016 1.00 60.50 135 ASP A C 1
ATOM 1053 O O . ASP A 1 135 ? 11.023 -9.602 -17.040 1.00 60.50 135 ASP A O 1
ATOM 1057 N N . LEU A 1 136 ? 10.821 -7.622 -15.991 1.00 57.91 136 LEU A N 1
ATOM 1058 C CA . LEU A 1 136 ? 10.616 -6.885 -17.230 1.00 57.91 136 LEU A CA 1
ATOM 1059 C C . LEU A 1 136 ? 11.968 -6.769 -17.937 1.00 57.91 136 LEU A C 1
ATOM 1061 O O . LEU A 1 136 ? 12.947 -6.342 -17.327 1.00 57.91 136 LEU A O 1
ATOM 1065 N N . ARG A 1 137 ? 12.014 -7.120 -19.224 1.00 51.28 137 ARG A N 1
ATOM 1066 C CA . ARG A 1 137 ? 13.166 -6.789 -20.064 1.00 51.28 137 ARG A CA 1
ATOM 1067 C C . ARG A 1 137 ? 13.140 -5.289 -20.330 1.00 51.28 137 ARG A C 1
ATOM 1069 O O . ARG A 1 137 ? 12.262 -4.808 -21.042 1.00 51.28 137 ARG A O 1
ATOM 1076 N N . LEU A 1 138 ? 14.082 -4.569 -19.737 1.00 50.38 138 LEU A N 1
ATOM 1077 C CA . LEU A 1 138 ? 14.393 -3.200 -20.130 1.00 50.38 138 LEU A CA 1
ATOM 1078 C C . LEU A 1 138 ? 15.136 -3.256 -21.470 1.00 50.38 138 LEU A C 1
ATOM 1080 O O . LEU A 1 138 ? 16.107 -3.997 -21.602 1.00 50.38 138 LEU A O 1
ATOM 1084 N N . ILE A 1 139 ? 14.659 -2.504 -22.460 1.00 49.19 139 ILE A N 1
ATOM 1085 C CA . ILE A 1 139 ? 15.399 -2.238 -23.696 1.00 49.19 139 ILE A CA 1
ATOM 1086 C C . ILE A 1 139 ? 15.944 -0.821 -23.540 1.00 49.19 139 ILE A C 1
ATOM 1088 O O . ILE A 1 139 ? 15.182 0.141 -23.612 1.00 49.19 139 ILE A O 1
ATOM 1092 N N . SER A 1 140 ? 17.233 -0.695 -23.247 1.00 45.88 140 SER A N 1
ATOM 1093 C CA . SER A 1 140 ? 17.934 0.588 -23.263 1.00 45.88 140 SER A CA 1
ATOM 1094 C C . SER A 1 140 ? 18.505 0.821 -24.660 1.00 45.88 140 SER A C 1
ATOM 1096 O O . SER A 1 140 ? 19.228 -0.034 -25.168 1.00 45.88 140 SER A O 1
ATOM 1098 N N . ASN A 1 141 ? 18.211 1.970 -25.268 1.00 46.84 141 ASN A N 1
ATOM 1099 C CA . ASN A 1 141 ? 19.030 2.472 -26.367 1.00 46.84 141 ASN A CA 1
ATOM 1100 C C . ASN A 1 141 ? 20.226 3.185 -25.737 1.00 46.84 141 ASN A C 1
ATOM 1102 O O . ASN A 1 141 ? 20.039 4.185 -25.043 1.00 46.84 141 ASN A O 1
ATOM 1106 N N . GLU A 1 142 ? 21.429 2.659 -25.946 1.00 42.09 142 GLU A N 1
ATOM 1107 C CA . GLU A 1 142 ? 22.645 3.429 -25.692 1.00 42.09 142 GLU A CA 1
ATOM 1108 C C . GLU A 1 142 ? 22.712 4.559 -26.730 1.00 42.09 142 GLU A C 1
ATOM 1110 O O . GLU A 1 142 ? 22.485 4.332 -27.920 1.00 42.09 142 GLU A O 1
ATOM 1115 N N . SER A 1 143 ? 22.919 5.789 -26.258 1.00 42.78 143 SER A N 1
ATOM 1116 C CA . SER A 1 143 ? 23.218 6.976 -27.069 1.00 42.78 143 SER A CA 1
ATOM 1117 C C . SER A 1 143 ? 24.585 7.496 -26.665 1.00 42.78 143 SER A C 1
ATOM 1119 O O . SER A 1 143 ? 24.836 7.509 -25.438 1.00 42.78 143 SER A O 1
#

Foldseek 3Di:
DAKPNHDDPDDFPWKKKKAFPDQPDKWWKWKDDPVPDIDIWIARTKMKTDLNNQPDPVVVQVGHHDDPPDQWIKMADHGTDDDVPDDDPPHIDTHQTKMKMAGCAQRIWMDGPPNPDIDGRGHGMIDIDHRDPDDDDDDDDDD

Radius of gyration: 14.94 Å; Cα contacts (8 Å, |Δi|>4): 309; chains: 1; bounding box: 40×29×49 Å

pLDDT: mean 90.98, std 12.47, range [42.09, 98.75]

Solvent-accessible surface area (backbone atoms only — not comparable to full-atom values): 8099 Å² total; per-residue (Å²): 81,29,52,72,87,39,74,51,92,74,75,64,76,24,28,36,41,38,25,30,74,50,84,92,43,76,14,36,32,36,46,32,40,78,94,74,48,72,44,83,47,42,21,61,24,36,38,38,26,32,34,79,16,15,76,42,73,48,30,81,72,71,50,63,77,47,58,82,91,50,73,44,38,37,39,38,60,32,70,69,63,72,55,92,95,59,83,78,84,85,68,51,52,76,38,70,63,51,40,38,38,32,28,66,21,75,60,16,28,37,27,38,60,58,83,87,38,74,43,86,31,31,58,70,40,36,41,40,43,50,76,67,96,66,78,82,84,80,82,78,83,89,128

Nearest PDB structures (foldseek):
  4hao-assembly2_B  TM=8.616E-01  e=3.874E-07  Yersinia pestis CO92
  4hao-assembly1_A  TM=8.232E-01  e=1.919E-07  Yersinia pestis CO92
  5dht-assembly1_B  TM=7.945E-01  e=1.342E-06  Listeria monocytogenes EGD-e
  6rbx-assembly1_A  TM=8.044E-01  e=1.856E-06  Listeria monocytogenes EGD-e
  3v7y-assembly1_A  TM=7.305E-01  e=9.707E-07  Listeria monocytogenes

Secondary structure (DSSP, 8-state):
-EETTEEPS---SSEEEEEESSTTSPEEEEEEETTTEEEEEEESEEEEE-TGGGGSHHHHTT--PPPTT---EEEEEES----TT---S-S-EEESSPEEEEE--TTEEEEETTTTEEEE--TT-EEEE---SS---------

Sequence (143 aa):
MTLDGKVLKTLPLNDILIAHQIPAAMSRYILELNKQEKELQRGSGLWLSTPSGSTGGILSAGGKIMKEGSRRIQYLPRELYYKSGQSYKLKGAMVRNPLIIQSKMREGMIYIDGSHKKIAFSFGSVLRVEKSPHDLRLISNES